Protein AF-A0A6A4U2N5-F1 (afdb_monomer)

pLDDT: mean 77.11, std 12.56, range [55.69, 91.69]

Radius of gyration: 19.68 Å; Cα contacts (8 Å, |Δi|>4): 51; chains: 1; bounding box: 50×9×49 Å

Secondary structure (DSSP, 8-state):
---------------EEEEEEEEEEEETTEEEEEEEEEEEE---

Foldseek 3Di:
DDDPPPPPPDPPPQPQPDWDFQDFDDDPPRGDDGTDTDGHGDDD

Structure (mmCIF, N/CA/C/O backbone):
data_AF-A0A6A4U2N5-F1
#
_entry.id   AF-A0A6A4U2N5-F1
#
loop_
_atom_site.group_PDB
_atom_site.id
_atom_site.type_symbol
_atom_site.label_atom_id
_atom_site.label_alt_id
_atom_site.label_comp_id
_atom_site.label_asym_id
_atom_site.label_entity_id
_atom_site.label_seq_id
_atom_site.pdbx_PDB_ins_code
_atom_site.Cartn_x
_atom_site.Cartn_y
_atom_site.Cartn_z
_atom_site.occupancy
_atom_site.B_iso_or_equiv
_atom_site.auth_seq_id
_atom_site.auth_comp_id
_atom_site.auth_asym_id
_atom_site.auth_atom_id
_atom_site.pdbx_PDB_model_num
ATOM 1 N N . MET A 1 1 ? -39.387 -7.658 32.966 1.00 55.69 1 MET A N 1
ATOM 2 C CA . MET A 1 1 ? -39.303 -7.252 31.550 1.00 55.69 1 MET A CA 1
ATOM 3 C C . MET A 1 1 ? -37.841 -6.992 31.298 1.00 55.69 1 MET A C 1
ATOM 5 O O . MET A 1 1 ? -37.287 -6.112 31.943 1.00 55.69 1 MET A O 1
ATOM 9 N N . ASP A 1 2 ? -37.234 -7.890 30.532 1.00 60.25 2 ASP A N 1
ATOM 10 C CA . ASP A 1 2 ? -35.790 -8.069 30.413 1.00 60.25 2 ASP A CA 1
ATOM 11 C C . ASP A 1 2 ? -35.076 -6.810 29.911 1.00 60.25 2 ASP A C 1
ATOM 13 O O . ASP A 1 2 ? -35.522 -6.130 28.986 1.00 60.25 2 ASP A O 1
ATOM 17 N N . ASP A 1 3 ? -33.983 -6.505 30.597 1.00 60.81 3 ASP A N 1
ATOM 18 C CA . ASP A 1 3 ? -33.143 -5.329 30.456 1.00 60.81 3 ASP A CA 1
ATOM 19 C C . ASP A 1 3 ? -32.340 -5.458 29.145 1.00 60.81 3 ASP A C 1
ATOM 21 O O . ASP A 1 3 ? -31.474 -6.321 29.023 1.00 60.81 3 ASP A O 1
ATOM 25 N N . ILE A 1 4 ? -32.622 -4.620 28.137 1.00 70.75 4 ILE A N 1
ATOM 26 C CA . ILE A 1 4 ? -31.991 -4.677 26.798 1.00 70.75 4 ILE A CA 1
ATOM 27 C C . ILE A 1 4 ? -30.510 -4.234 26.792 1.00 70.75 4 ILE A C 1
ATOM 29 O O . ILE A 1 4 ? -29.952 -3.859 25.763 1.00 70.75 4 ILE A O 1
ATOM 33 N N . ARG A 1 5 ? -29.824 -4.295 27.938 1.00 66.00 5 ARG A N 1
ATOM 34 C CA . ARG A 1 5 ? -28.393 -3.995 28.094 1.00 66.00 5 ARG A CA 1
ATOM 35 C C . ARG A 1 5 ? -27.510 -5.168 27.659 1.00 66.00 5 ARG A C 1
ATOM 37 O O . ARG A 1 5 ? -26.548 -5.527 28.328 1.00 66.00 5 ARG A O 1
ATOM 44 N N . GLY A 1 6 ? -27.788 -5.726 26.489 1.00 61.25 6 GLY A N 1
ATOM 45 C CA . GLY A 1 6 ? -26.763 -6.385 25.691 1.00 61.25 6 GLY A CA 1
ATOM 46 C C . GLY A 1 6 ? -26.012 -5.297 24.946 1.00 61.25 6 GLY A C 1
ATOM 47 O O . GLY A 1 6 ? -26.310 -5.034 23.785 1.00 61.25 6 GLY A O 1
ATOM 48 N N . ALA A 1 7 ? -25.113 -4.601 25.644 1.00 61.72 7 ALA A N 1
ATOM 49 C CA . ALA A 1 7 ? -24.177 -3.677 25.027 1.00 61.72 7 ALA A CA 1
ATOM 50 C C . ALA A 1 7 ? -23.632 -4.314 23.743 1.00 61.72 7 ALA A C 1
ATOM 52 O O . ALA A 1 7 ? -23.133 -5.440 23.782 1.00 61.72 7 ALA A O 1
ATOM 53 N N . ALA A 1 8 ? -23.732 -3.601 22.619 1.00 59.53 8 ALA A N 1
ATOM 54 C CA . ALA A 1 8 ? -22.943 -3.889 21.431 1.00 59.53 8 ALA A CA 1
ATOM 55 C C . ALA A 1 8 ? -21.475 -3.646 21.814 1.00 59.53 8 ALA A C 1
ATOM 57 O O . ALA A 1 8 ? -20.919 -2.570 21.610 1.00 59.53 8 ALA A O 1
ATOM 58 N N . SER A 1 9 ? -20.910 -4.613 22.534 1.00 58.22 9 SER A N 1
ATOM 59 C CA . SER A 1 9 ? -19.555 -4.597 23.045 1.00 58.22 9 SER A CA 1
ATOM 60 C C . SER A 1 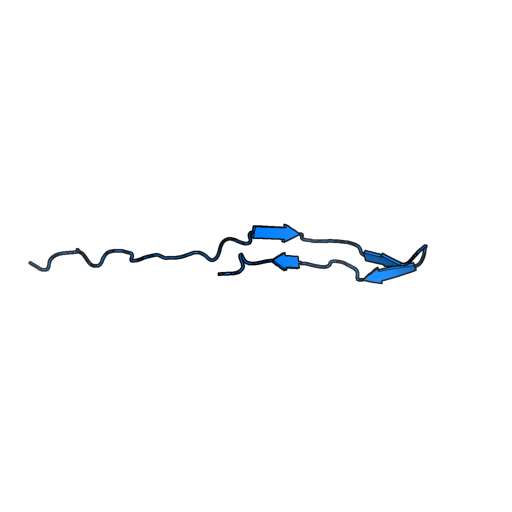9 ? -18.650 -4.669 21.834 1.00 58.22 9 SER A C 1
ATOM 62 O O . SER A 1 9 ? -18.636 -5.690 21.153 1.00 58.22 9 SER A O 1
ATOM 64 N N . GLY A 1 10 ? -18.003 -3.541 21.537 1.00 58.22 10 GLY A N 1
ATOM 65 C CA . GLY A 1 10 ? -16.855 -3.452 20.646 1.00 58.22 10 GLY A CA 1
ATOM 66 C C . GLY A 1 10 ? -16.970 -4.341 19.419 1.00 58.22 10 GLY A C 1
ATOM 67 O O . GLY A 1 10 ? -16.229 -5.311 19.288 1.00 58.22 10 GLY A O 1
ATOM 68 N N . LEU A 1 11 ? -17.866 -3.996 18.493 1.00 56.06 11 LEU A N 1
ATOM 69 C CA . LEU A 1 11 ? -17.569 -4.290 17.098 1.00 56.06 11 LEU A CA 1
ATOM 70 C C . LEU A 1 11 ? -16.353 -3.424 16.753 1.00 56.06 11 LEU A C 1
ATOM 72 O O . LEU A 1 11 ? -16.493 -2.337 16.200 1.00 56.06 11 LEU A O 1
ATOM 76 N N . ASP A 1 12 ? -15.164 -3.885 17.140 1.00 59.22 12 ASP A N 1
ATOM 77 C CA . ASP A 1 12 ? -13.911 -3.493 16.520 1.00 59.22 12 ASP A CA 1
ATOM 78 C C . ASP A 1 12 ? -14.022 -4.004 15.083 1.00 59.22 12 ASP A C 1
ATOM 80 O O . ASP A 1 12 ? -13.565 -5.088 14.722 1.00 59.22 12 ASP A O 1
ATOM 84 N N . THR A 1 13 ? -14.755 -3.259 14.252 1.00 58.72 13 THR A N 1
ATOM 85 C CA . THR A 1 13 ? -14.558 -3.294 12.811 1.00 58.72 13 THR A CA 1
ATOM 86 C C . THR A 1 13 ? -13.092 -2.980 12.652 1.00 58.72 13 THR A C 1
ATOM 88 O O . THR A 1 13 ? -12.724 -1.816 12.800 1.00 58.72 13 THR A O 1
ATOM 91 N N . ALA A 1 14 ? -12.280 -4.026 12.484 1.00 65.31 14 ALA A N 1
ATOM 92 C CA . ALA A 1 14 ? -10.843 -3.940 12.326 1.00 65.31 14 ALA A CA 1
ATOM 93 C C . ALA A 1 14 ? -10.603 -3.019 11.135 1.00 65.31 14 ALA A C 1
ATOM 95 O O . ALA A 1 14 ? -10.713 -3.422 9.979 1.00 65.31 14 ALA A O 1
ATOM 96 N N . THR A 1 15 ? -10.464 -1.732 11.437 1.00 69.75 15 THR A N 1
ATOM 97 C CA . THR A 1 15 ? -10.476 -0.702 10.420 1.00 69.75 15 THR A CA 1
ATOM 98 C C . THR A 1 15 ? -9.134 -0.818 9.739 1.00 69.75 15 THR A C 1
ATOM 100 O O . THR A 1 15 ? -8.083 -0.744 10.382 1.00 69.75 15 THR A O 1
ATOM 103 N N . SER A 1 16 ? -9.173 -1.108 8.448 1.00 75.50 16 SER A N 1
ATOM 104 C CA . SER A 1 16 ? -7.998 -1.200 7.604 1.00 75.50 16 SER A CA 1
ATOM 105 C C . SER A 1 16 ? -7.227 0.103 7.738 1.00 75.50 16 SER A C 1
A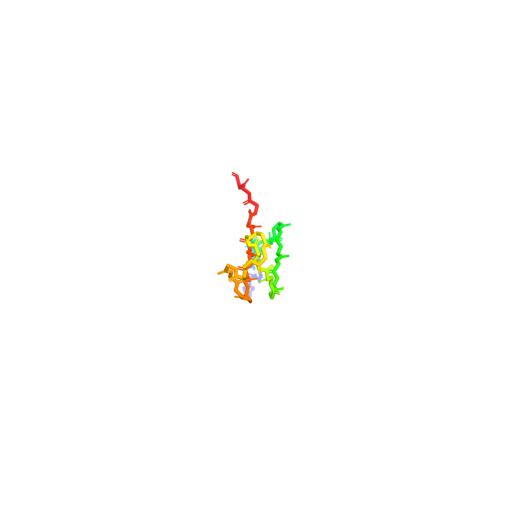TOM 107 O O . SER A 1 16 ? -7.661 1.152 7.257 1.00 75.50 16 SER A O 1
ATOM 109 N N . LYS A 1 17 ? -6.086 0.059 8.424 1.00 82.56 17 LYS A N 1
ATOM 110 C CA . LYS A 1 17 ? -5.223 1.224 8.620 1.00 82.56 17 LYS A CA 1
ATOM 111 C C . LYS A 1 17 ? -4.783 1.791 7.276 1.00 82.56 17 LYS A C 1
ATOM 113 O O . LYS A 1 17 ? -4.659 3.003 7.120 1.00 82.56 17 LYS A O 1
ATOM 118 N N . ILE A 1 18 ? -4.540 0.909 6.308 1.00 83.12 18 ILE A N 1
ATOM 119 C CA . ILE A 1 18 ? -4.233 1.265 4.926 1.00 83.12 18 ILE A CA 1
ATOM 120 C C . ILE A 1 18 ? -5.038 0.336 4.024 1.00 83.12 18 ILE A C 1
ATOM 122 O O . ILE A 1 18 ? -4.956 -0.880 4.165 1.00 83.12 18 ILE A O 1
ATOM 126 N N . SER A 1 19 ? -5.792 0.905 3.085 1.00 85.94 19 SER A N 1
ATOM 127 C CA . SER A 1 19 ? -6.487 0.150 2.043 1.00 85.94 19 SER A CA 1
ATOM 128 C C . SER A 1 19 ? -6.104 0.680 0.664 1.00 85.94 19 SER A C 1
ATOM 130 O O . SER A 1 19 ? -6.019 1.890 0.448 1.00 85.94 19 SER A O 1
ATOM 132 N N . ALA A 1 20 ? -5.862 -0.228 -0.276 1.00 87.31 20 ALA A N 1
ATOM 133 C CA . ALA A 1 20 ? -5.618 0.078 -1.677 1.00 87.31 20 ALA A CA 1
ATOM 134 C C . ALA A 1 20 ? -6.339 -0.958 -2.545 1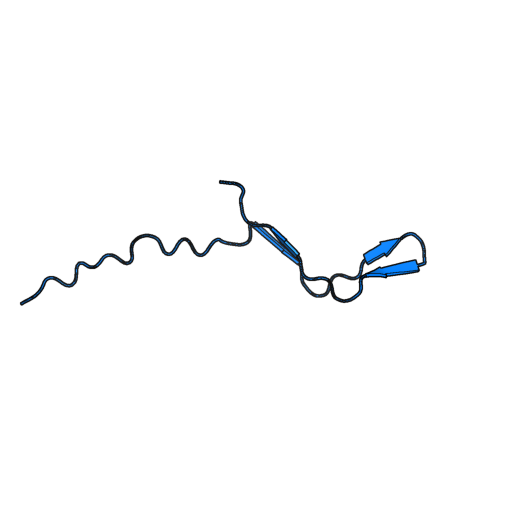.00 87.31 20 ALA A C 1
ATOM 136 O O . ALA A 1 20 ? -6.291 -2.146 -2.244 1.00 87.31 20 ALA A O 1
ATOM 137 N N . ARG A 1 21 ? -7.026 -0.515 -3.601 1.00 91.69 21 ARG A N 1
ATOM 138 C CA . ARG A 1 21 ? -7.742 -1.390 -4.541 1.00 91.69 21 ARG A CA 1
ATOM 139 C C . ARG A 1 21 ? -7.395 -1.048 -5.975 1.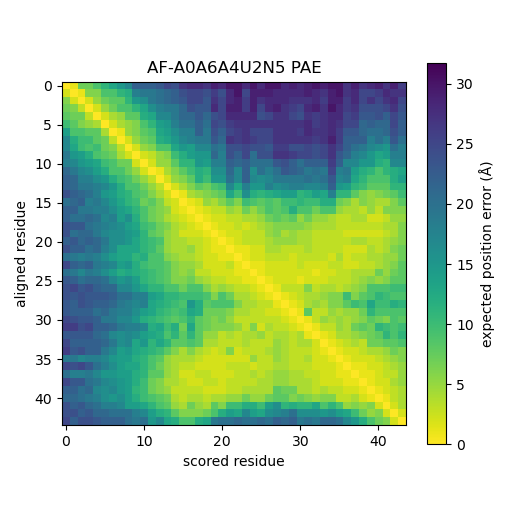00 91.69 21 ARG A C 1
ATOM 141 O O . ARG A 1 21 ? -7.190 0.127 -6.281 1.00 91.69 21 ARG A O 1
ATOM 148 N N . GLY A 1 22 ? -7.375 -2.060 -6.840 1.00 87.44 22 GLY A N 1
ATOM 149 C CA . GLY A 1 22 ? -7.060 -1.880 -8.261 1.00 87.44 22 GLY A CA 1
ATOM 150 C C . GLY A 1 22 ? -5.641 -1.354 -8.495 1.00 87.44 22 GLY A C 1
ATOM 151 O O . GLY A 1 22 ? -5.403 -0.566 -9.412 1.00 87.44 22 GLY A O 1
ATOM 152 N N . VAL A 1 23 ? -4.695 -1.731 -7.630 1.00 88.88 23 VAL A N 1
ATOM 153 C CA . VAL A 1 23 ? -3.301 -1.294 -7.739 1.00 88.88 23 VAL A CA 1
ATOM 154 C C . VAL A 1 23 ? -2.606 -2.065 -8.856 1.00 88.88 23 VAL A C 1
ATOM 156 O O . VAL A 1 23 ? -2.688 -3.287 -8.937 1.00 88.88 23 VAL A O 1
ATOM 159 N N . GLN A 1 24 ? -1.875 -1.342 -9.699 1.00 88.62 24 GLN A N 1
ATOM 160 C CA . GLN A 1 24 ? -1.081 -1.900 -10.793 1.00 88.62 24 GLN A CA 1
ATOM 161 C C . GLN A 1 24 ? 0.397 -1.852 -10.389 1.00 88.62 24 GLN A C 1
ATOM 163 O O . GLN A 1 24 ? 0.934 -0.774 -10.119 1.00 88.62 24 GLN A O 1
ATOM 168 N N . VAL A 1 25 ? 1.063 -3.003 -10.321 1.00 85.69 25 VAL A N 1
ATOM 169 C CA . VAL A 1 25 ? 2.449 -3.122 -9.844 1.00 85.69 25 VAL A CA 1
ATOM 170 C C . VAL A 1 25 ? 3.382 -3.362 -11.023 1.00 85.69 25 VAL A C 1
ATOM 172 O O . VAL A 1 25 ? 3.228 -4.339 -11.754 1.00 85.69 25 VAL A O 1
ATOM 175 N N . TYR A 1 26 ? 4.399 -2.515 -11.176 1.00 91.06 26 TYR A N 1
ATOM 176 C CA . TYR A 1 26 ? 5.384 -2.606 -12.255 1.00 91.06 26 TYR A CA 1
ATOM 177 C C . TYR A 1 26 ? 6.794 -2.834 -11.700 1.00 91.06 26 TYR A C 1
ATOM 179 O O . TYR A 1 26 ? 7.217 -2.15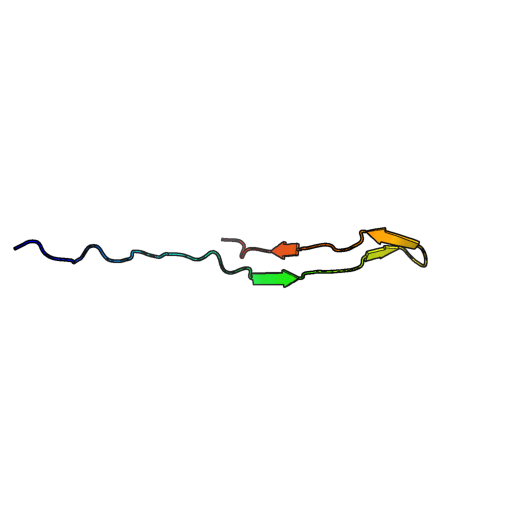0 -10.770 1.00 91.06 26 TYR A O 1
ATOM 187 N N . TYR A 1 27 ? 7.544 -3.753 -12.312 1.00 88.88 27 TYR A N 1
ATOM 188 C CA . TYR A 1 27 ? 8.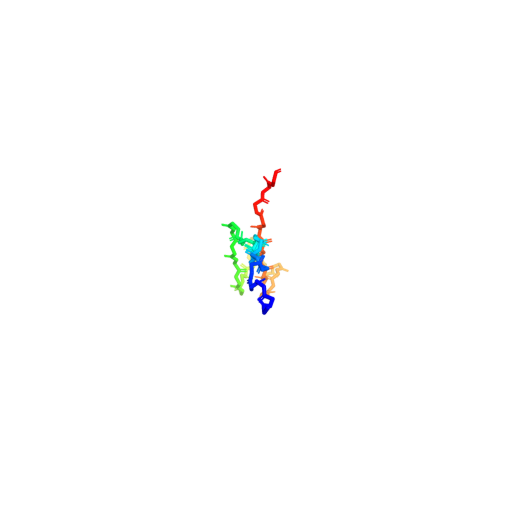992 -3.872 -12.125 1.00 88.88 27 TYR A CA 1
ATOM 189 C C . TYR A 1 27 ? 9.692 -3.337 -13.377 1.00 88.88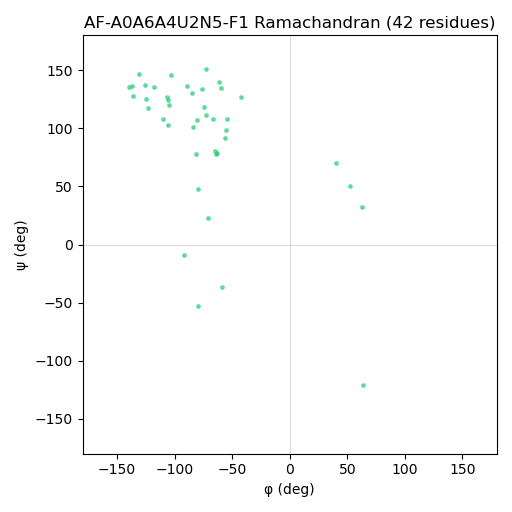 27 TYR A C 1
ATOM 191 O O . TYR A 1 27 ? 9.723 -3.988 -14.425 1.00 88.88 27 TYR A O 1
ATOM 199 N N . GLY A 1 28 ? 10.235 -2.121 -13.283 1.00 90.00 28 GLY A N 1
ATOM 200 C CA . GLY A 1 28 ? 10.775 -1.408 -14.441 1.00 90.00 28 GLY A CA 1
ATOM 201 C C . GLY A 1 28 ? 9.668 -1.096 -15.450 1.00 90.00 28 GLY A C 1
ATOM 202 O O . GLY A 1 28 ? 8.693 -0.434 -15.112 1.00 90.00 28 GLY A O 1
ATOM 203 N N . GLN A 1 29 ? 9.805 -1.590 -16.683 1.00 88.50 29 GLN A N 1
ATOM 204 C CA . GLN A 1 29 ? 8.770 -1.461 -17.720 1.00 88.50 29 GLN A CA 1
ATOM 205 C C . GLN A 1 29 ? 7.790 -2.645 -17.754 1.00 88.50 29 GLN A C 1
ATOM 207 O O . GLN A 1 29 ? 6.801 -2.595 -18.483 1.00 88.50 29 GLN A O 1
ATOM 212 N N . ASN A 1 30 ? 8.056 -3.719 -17.003 1.00 86.88 30 ASN A N 1
ATOM 213 C CA . ASN A 1 30 ? 7.219 -4.913 -17.020 1.00 86.88 30 ASN A CA 1
ATOM 214 C C . ASN A 1 30 ? 6.093 -4.810 -15.983 1.00 86.88 30 ASN A C 1
ATOM 216 O O . ASN A 1 30 ? 6.325 -4.414 -14.839 1.00 86.88 30 ASN A O 1
ATOM 220 N N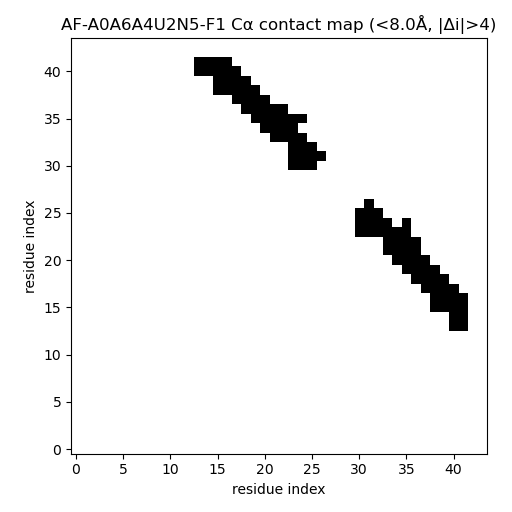 . HIS A 1 31 ? 4.881 -5.198 -16.377 1.00 86.38 31 HIS A N 1
ATOM 221 C CA . HIS A 1 31 ? 3.732 -5.2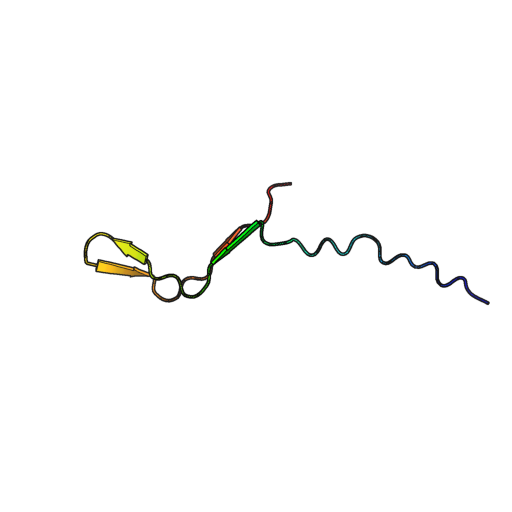52 -15.484 1.00 86.38 31 HIS A CA 1
ATOM 222 C C . HIS A 1 31 ? 3.791 -6.541 -14.663 1.00 86.38 31 HIS A C 1
ATOM 224 O O . HIS A 1 31 ? 3.559 -7.629 -15.186 1.00 86.38 31 HIS A O 1
ATOM 230 N N . ALA A 1 32 ? 4.121 -6.408 -13.383 1.00 88.19 32 ALA A N 1
ATOM 231 C CA . ALA A 1 32 ? 4.336 -7.524 -12.479 1.00 88.19 32 ALA A CA 1
ATOM 232 C C . ALA A 1 32 ? 3.021 -8.114 -11.957 1.00 88.19 32 ALA A C 1
ATOM 234 O O . ALA A 1 32 ? 2.804 -9.317 -12.072 1.00 88.19 32 ALA A O 1
ATOM 235 N N . LEU A 1 33 ? 2.147 -7.280 -11.389 1.00 83.75 33 LEU A N 1
ATOM 236 C CA . LEU A 1 33 ? 0.839 -7.703 -10.886 1.00 83.75 33 LEU A CA 1
ATOM 237 C C . LEU A 1 33 ? -0.233 -6.688 -11.278 1.00 83.75 33 LEU A C 1
ATOM 239 O O . LEU A 1 33 ? -0.025 -5.487 -11.124 1.00 83.75 33 LEU A O 1
ATOM 243 N N . LYS A 1 34 ? -1.376 -7.200 -11.737 1.00 87.25 34 LYS A N 1
ATOM 244 C CA . LYS A 1 34 ? -2.561 -6.427 -12.120 1.00 87.25 34 LYS A CA 1
ATOM 245 C C . LYS A 1 34 ? -3.619 -6.511 -11.033 1.00 87.25 34 LYS A C 1
ATOM 247 O O . LYS A 1 34 ? -3.758 -7.568 -10.423 1.00 87.25 34 LYS A O 1
ATOM 252 N N . ASP A 1 35 ? -4.364 -5.422 -10.865 1.00 86.88 35 ASP A N 1
ATOM 253 C CA . ASP A 1 35 ? -5.578 -5.361 -10.042 1.00 86.88 35 ASP A CA 1
ATOM 254 C C . ASP A 1 35 ? -5.375 -5.887 -8.612 1.00 86.88 35 ASP A C 1
ATOM 256 O O . ASP A 1 35 ? -6.102 -6.747 -8.121 1.00 86.88 35 ASP A O 1
ATOM 260 N N . VAL A 1 36 ? -4.333 -5.386 -7.949 1.00 86.81 36 VAL A N 1
ATOM 261 C CA . VAL A 1 36 ? -3.968 -5.817 -6.601 1.00 86.81 36 VAL A CA 1
ATOM 262 C C . VAL A 1 36 ? -4.771 -5.046 -5.563 1.00 86.81 36 VAL A C 1
ATOM 264 O O . VAL A 1 36 ? -4.788 -3.811 -5.557 1.00 86.81 36 VAL A O 1
ATOM 267 N N . ASP A 1 37 ? -5.361 -5.796 -4.638 1.00 88.06 37 ASP A N 1
ATOM 268 C CA . ASP A 1 37 ? -6.038 -5.270 -3.463 1.00 88.06 37 ASP A CA 1
ATOM 269 C C . ASP A 1 37 ? -5.177 -5.530 -2.218 1.00 88.06 37 ASP A C 1
ATOM 271 O O . ASP A 1 37 ? -4.739 -6.655 -1.967 1.00 88.06 37 ASP A O 1
ATOM 275 N N . VAL A 1 38 ? -4.902 -4.476 -1.449 1.00 86.06 38 VAL A N 1
ATOM 276 C CA . VAL A 1 38 ? -4.094 -4.526 -0.226 1.00 86.06 38 VAL A CA 1
ATOM 277 C C . VAL A 1 38 ? -4.894 -3.936 0.918 1.00 86.06 38 VAL A C 1
ATOM 279 O O . VAL A 1 38 ? -5.330 -2.786 0.858 1.00 86.06 38 VAL A O 1
ATOM 282 N N . ASP A 1 39 ? -5.029 -4.720 1.977 1.00 87.88 39 ASP A N 1
ATOM 283 C CA . ASP A 1 39 ? -5.610 -4.298 3.238 1.00 87.88 39 ASP A CA 1
ATOM 284 C C . ASP A 1 39 ? -4.589 -4.541 4.353 1.00 87.88 39 ASP A C 1
ATOM 286 O O . ASP A 1 39 ? -4.140 -5.669 4.570 1.00 87.88 39 ASP A O 1
ATOM 290 N N . ILE A 1 40 ? -4.158 -3.462 5.005 1.00 86.38 40 ILE A N 1
ATOM 291 C CA . ILE A 1 40 ? -3.236 -3.509 6.135 1.00 86.38 40 ILE A CA 1
ATOM 292 C C . ILE A 1 40 ? -4.018 -3.118 7.377 1.00 86.38 40 ILE A C 1
ATOM 294 O O . ILE A 1 40 ? -4.342 -1.947 7.583 1.00 86.38 40 ILE A O 1
ATOM 298 N N . LEU A 1 41 ? -4.269 -4.110 8.221 1.00 87.00 41 LEU A N 1
ATOM 299 C CA . LEU A 1 41 ? -4.871 -3.940 9.536 1.00 87.00 41 LEU A CA 1
ATOM 300 C C . LEU A 1 41 ? -3.861 -3.294 10.494 1.00 87.00 41 LEU A C 1
ATOM 302 O O . LEU A 1 41 ? -2.644 -3.442 10.337 1.00 87.00 41 LEU A O 1
ATOM 306 N N . ASP A 1 42 ? -4.359 -2.555 11.485 1.00 81.75 42 ASP A N 1
ATOM 307 C CA . ASP A 1 42 ? -3.495 -2.019 12.533 1.00 81.75 42 ASP A CA 1
ATOM 308 C C . ASP A 1 42 ? -2.823 -3.167 13.306 1.00 81.75 42 ASP A C 1
ATOM 310 O O . ASP A 1 42 ? -3.422 -4.220 13.543 1.00 81.75 42 ASP A O 1
ATOM 314 N N . ARG A 1 43 ? -1.543 -2.992 13.651 1.00 69.81 43 ARG A N 1
ATOM 315 C CA . ARG A 1 43 ? -0.819 -3.986 14.441 1.00 69.81 43 ARG A CA 1
ATOM 316 C C . ARG A 1 43 ? -1.140 -3.726 15.909 1.00 69.81 43 ARG A C 1
ATOM 318 O O . ARG A 1 43 ? -0.560 -2.803 16.476 1.00 69.81 43 ARG A O 1
ATOM 325 N N . ALA A 1 44 ? -2.042 -4.540 16.457 1.00 62.97 44 ALA A N 1
ATOM 326 C CA . ALA A 1 44 ? -2.339 -4.600 17.888 1.00 62.97 44 ALA A CA 1
ATOM 327 C C . ALA A 1 44 ? -1.067 -4.716 18.747 1.00 62.97 44 ALA A C 1
ATOM 329 O O . ALA A 1 44 ? -0.084 -5.357 18.290 1.00 62.97 44 ALA A O 1
#

Solvent-accessible surface area (backbone atoms only — not comparable to full-atom values): 3052 Å² total; per-residue (Å²): 133,85,77,82,78,72,68,86,72,75,80,72,68,78,59,54,70,44,74,48,70,68,39,72,42,64,59,85,92,44,80,71,45,74,65,40,71,45,74,40,63,67,84,127

Sequence (44 aa):
MDDIRGAASGLDTATSKISARGVQVYYGQNHALKDVDVDILDRA

Mean predicted aligned error: 11.61 Å